Protein AF-A0A1V5SXD7-F1 (afdb_monomer_lite)

Radius of gyration: 38.07 Å; chains: 1; bounding box: 66×27×109 Å

Structure (mmCIF, N/CA/C/O backbone):
data_AF-A0A1V5SXD7-F1
#
_entry.id   AF-A0A1V5SXD7-F1
#
loop_
_atom_site.group_PDB
_atom_site.id
_atom_site.type_symbol
_atom_site.label_atom_id
_atom_site.label_alt_id
_atom_site.label_comp_id
_atom_site.label_asym_id
_atom_site.label_entity_id
_atom_site.label_seq_id
_atom_site.pdbx_PDB_ins_code
_atom_site.Cartn_x
_atom_site.Cartn_y
_atom_site.Cartn_z
_atom_site.occupancy
_atom_site.B_iso_or_equiv
_atom_site.auth_seq_id
_atom_site.auth_comp_id
_atom_site.auth_asym_id
_atom_site.auth_atom_id
_atom_site.pdbx_PDB_model_num
ATOM 1 N N . MET A 1 1 ? 47.955 12.439 -82.631 1.00 52.12 1 MET A N 1
ATOM 2 C CA . MET A 1 1 ? 47.071 12.054 -81.507 1.00 52.12 1 MET A CA 1
ATOM 3 C C . MET A 1 1 ? 45.943 13.073 -81.445 1.00 52.12 1 MET A C 1
ATOM 5 O O . MET A 1 1 ? 46.250 14.245 -81.300 1.00 52.12 1 MET A O 1
ATOM 9 N N . SER A 1 2 ? 44.688 12.663 -81.674 1.00 52.38 2 SER A N 1
ATOM 10 C CA . SER A 1 2 ? 43.538 13.588 -81.739 1.00 52.38 2 SER A CA 1
ATOM 11 C C . SER A 1 2 ? 43.108 14.026 -80.335 1.00 52.38 2 SER A C 1
ATOM 13 O O . SER A 1 2 ? 42.932 13.176 -79.459 1.00 52.38 2 SER A O 1
ATOM 15 N N . ILE A 1 3 ? 42.925 15.336 -80.145 1.00 56.34 3 ILE A N 1
ATOM 16 C CA . ILE A 1 3 ? 42.466 15.998 -78.906 1.00 56.34 3 ILE A CA 1
ATOM 17 C C . ILE A 1 3 ? 41.109 15.434 -78.441 1.00 56.34 3 ILE A C 1
ATOM 19 O O . ILE A 1 3 ? 40.837 15.345 -77.246 1.00 56.34 3 ILE A O 1
ATOM 23 N N . GLU A 1 4 ? 40.302 14.940 -79.378 1.00 57.53 4 GLU A N 1
ATOM 24 C CA . GLU A 1 4 ? 38.995 14.326 -79.122 1.00 57.53 4 GLU A CA 1
ATOM 25 C C . GLU A 1 4 ? 39.089 13.056 -78.261 1.00 57.53 4 GLU A C 1
ATOM 27 O O . GLU A 1 4 ? 38.218 12.805 -77.431 1.00 57.53 4 GLU A O 1
ATOM 32 N N . LYS A 1 5 ? 40.175 12.277 -78.389 1.00 57.91 5 LYS A N 1
ATOM 33 C CA . LYS A 1 5 ? 40.377 11.068 -77.569 1.00 57.91 5 LYS A CA 1
ATOM 34 C C . LYS A 1 5 ? 40.721 11.394 -76.115 1.00 57.91 5 LYS A C 1
ATOM 36 O O . LYS A 1 5 ? 40.384 10.615 -75.231 1.00 57.91 5 LYS A O 1
ATOM 41 N N . ILE A 1 6 ? 41.369 12.535 -75.872 1.00 58.91 6 ILE A N 1
ATOM 42 C CA . ILE A 1 6 ? 41.755 12.985 -74.526 1.00 58.91 6 ILE A CA 1
ATOM 43 C C . ILE A 1 6 ? 40.533 13.555 -73.795 1.00 58.91 6 ILE A C 1
ATOM 45 O O . ILE A 1 6 ? 40.305 13.248 -72.629 1.00 58.91 6 ILE A O 1
ATOM 49 N N . LEU A 1 7 ? 39.698 14.330 -74.491 1.00 55.59 7 LEU A N 1
ATOM 50 C CA . LEU A 1 7 ? 38.469 14.876 -73.909 1.00 55.59 7 LEU A CA 1
ATOM 51 C C . LEU A 1 7 ? 37.444 13.776 -73.583 1.00 55.59 7 LEU A C 1
ATOM 53 O O . LEU A 1 7 ? 36.806 13.830 -72.533 1.00 55.59 7 LEU A O 1
ATOM 57 N N . GLY A 1 8 ? 37.343 12.740 -74.423 1.00 56.97 8 GLY A N 1
ATOM 58 C CA . GLY A 1 8 ? 36.484 11.582 -74.161 1.00 56.97 8 GLY A CA 1
ATOM 59 C C . GLY A 1 8 ? 36.890 10.772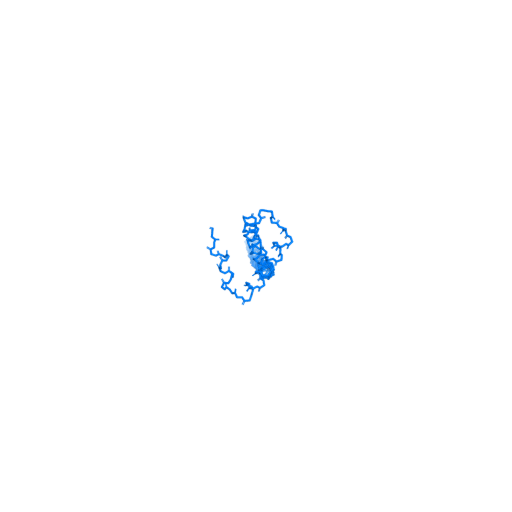 -72.923 1.00 56.97 8 GLY A C 1
ATOM 60 O O . GLY A 1 8 ? 36.017 10.350 -72.165 1.00 56.97 8 GLY A O 1
ATOM 61 N N . SER A 1 9 ? 38.194 10.596 -72.665 1.00 58.81 9 SER A N 1
ATOM 62 C CA . SER A 1 9 ? 38.655 9.835 -71.493 1.00 58.81 9 SER A CA 1
ATOM 63 C C . SER A 1 9 ? 38.439 10.594 -70.184 1.00 58.81 9 SER A C 1
ATOM 65 O O . SER A 1 9 ? 38.055 9.983 -69.193 1.00 58.81 9 SER A O 1
ATOM 67 N N . ILE A 1 10 ? 38.620 11.920 -70.183 1.00 57.94 10 ILE A N 1
ATOM 68 C CA . ILE A 1 10 ? 38.390 12.769 -69.002 1.00 57.94 10 ILE A CA 1
ATOM 69 C C . ILE A 1 10 ? 36.901 12.787 -68.629 1.00 57.94 10 ILE A C 1
ATOM 71 O O . ILE A 1 10 ? 36.561 12.704 -67.450 1.00 57.94 10 ILE A O 1
ATOM 75 N N . PHE A 1 11 ? 36.009 12.838 -69.623 1.00 55.72 11 PHE A N 1
ATOM 76 C CA . PHE A 1 11 ? 34.562 12.835 -69.393 1.00 55.72 11 PHE A CA 1
ATOM 77 C C . PHE A 1 11 ? 34.035 11.467 -68.922 1.00 55.72 11 PHE A C 1
ATOM 79 O O . PHE A 1 11 ? 33.098 11.397 -68.129 1.00 55.72 11 PHE A O 1
ATOM 86 N N . GLN A 1 12 ? 34.655 10.365 -69.360 1.00 57.34 12 GLN A N 1
ATOM 87 C CA . GLN A 1 12 ? 34.353 9.031 -68.829 1.00 57.34 12 GLN A CA 1
ATOM 88 C C . GLN A 1 12 ? 34.885 8.836 -67.403 1.00 57.34 12 GLN A C 1
ATOM 90 O O . GLN A 1 12 ? 34.187 8.249 -66.580 1.00 57.34 12 GLN A O 1
ATOM 95 N N . GLN A 1 13 ? 36.074 9.352 -67.082 1.00 57.66 13 GLN A N 1
ATOM 96 C CA . GLN A 1 13 ? 36.642 9.253 -65.732 1.00 57.66 13 GLN A CA 1
ATOM 97 C C . GLN A 1 13 ? 35.819 10.033 -64.696 1.00 57.66 13 GLN A C 1
ATOM 99 O O . GLN A 1 13 ? 35.538 9.511 -63.618 1.00 57.66 13 GLN A O 1
ATOM 104 N N . SER A 1 14 ? 35.363 11.242 -65.035 1.00 58.88 14 SER A N 1
ATOM 105 C CA . SER A 1 14 ? 34.551 12.069 -64.132 1.00 58.88 14 SER A CA 1
ATOM 106 C C . SER A 1 14 ? 33.150 11.497 -63.881 1.00 58.88 14 SER A C 1
ATOM 108 O O . SER A 1 14 ? 32.635 11.602 -62.768 1.00 58.88 14 SER A O 1
ATOM 110 N N . GLY A 1 15 ? 32.546 10.842 -64.880 1.00 60.41 15 GLY A N 1
ATOM 111 C CA . GLY A 1 15 ? 31.260 10.156 -64.730 1.00 60.41 15 GLY A CA 1
ATOM 112 C C . GLY A 1 15 ? 31.325 8.937 -63.804 1.00 60.41 15 GLY A C 1
ATOM 113 O O . GLY A 1 15 ? 30.420 8.732 -62.997 1.00 60.41 15 GLY A O 1
ATOM 114 N N . VAL A 1 16 ? 32.408 8.156 -63.868 1.00 61.44 16 VAL A N 1
ATOM 115 C CA . VAL A 1 16 ? 32.600 6.977 -63.003 1.00 61.44 16 VAL A CA 1
ATOM 116 C C . VAL A 1 16 ? 32.832 7.394 -61.547 1.00 61.44 16 VAL A C 1
ATOM 118 O O . VAL A 1 16 ? 32.188 6.847 -60.653 1.00 61.44 16 VAL A O 1
ATOM 121 N N . GLU A 1 17 ? 33.648 8.422 -61.297 1.00 6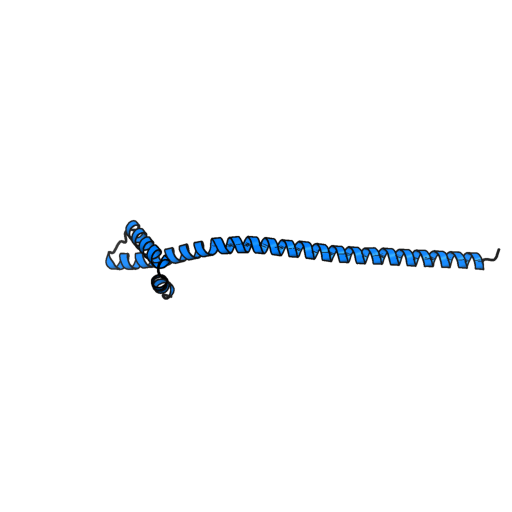0.78 17 GLU A N 1
ATOM 122 C CA . GLU A 1 17 ? 33.868 8.940 -59.937 1.00 60.78 17 GLU A CA 1
ATOM 123 C C . GLU A 1 17 ? 32.597 9.539 -59.310 1.00 60.78 17 GLU A C 1
ATOM 125 O O . GLU A 1 17 ? 32.364 9.383 -58.108 1.00 60.78 17 GLU A O 1
ATOM 130 N N . ALA A 1 18 ? 31.750 10.206 -60.101 1.00 62.06 18 ALA A N 1
ATOM 131 C CA . ALA A 1 18 ? 30.482 10.757 -59.622 1.00 62.06 18 ALA A CA 1
ATOM 132 C C . ALA A 1 18 ? 29.476 9.657 -59.234 1.00 62.06 18 ALA A C 1
ATOM 134 O O . ALA A 1 18 ? 28.799 9.772 -58.211 1.00 62.06 18 ALA A O 1
ATOM 135 N N . ILE A 1 19 ? 29.414 8.566 -60.007 1.00 63.75 19 ILE A N 1
ATOM 136 C CA . ILE A 1 19 ? 28.562 7.404 -59.711 1.00 63.75 19 ILE A CA 1
ATOM 137 C C . ILE A 1 19 ? 29.069 6.659 -58.469 1.00 63.75 19 ILE A C 1
ATOM 139 O O . ILE A 1 19 ? 28.274 6.280 -57.606 1.00 63.75 19 ILE A O 1
ATOM 143 N N . GLU A 1 20 ? 30.385 6.482 -58.329 1.00 64.12 20 GLU A N 1
ATOM 144 C CA . GLU A 1 20 ? 30.967 5.842 -57.146 1.00 64.12 20 GLU A CA 1
ATOM 145 C C . GLU A 1 20 ? 30.723 6.656 -55.871 1.00 64.12 20 GLU A C 1
ATOM 147 O O . GLU A 1 20 ? 30.300 6.077 -54.863 1.00 64.12 20 GLU A O 1
ATOM 152 N N . ARG A 1 21 ? 30.897 7.988 -55.921 1.00 66.56 21 ARG A N 1
ATOM 153 C CA . ARG A 1 21 ? 30.590 8.886 -54.793 1.00 66.56 21 ARG A CA 1
ATOM 154 C C . ARG A 1 21 ? 29.109 8.852 -54.424 1.00 66.56 21 ARG A C 1
ATOM 156 O O . ARG A 1 21 ? 28.806 8.656 -53.249 1.00 66.56 21 ARG A O 1
ATOM 163 N N . GLY A 1 22 ? 28.207 8.930 -55.405 1.00 63.38 22 GLY A N 1
ATOM 164 C CA . GLY A 1 22 ? 26.765 8.812 -55.170 1.00 63.38 22 GLY A CA 1
ATOM 165 C C . GLY A 1 22 ? 26.383 7.479 -54.516 1.00 63.38 22 GLY A C 1
ATOM 166 O O . GLY A 1 22 ? 25.659 7.456 -53.523 1.00 63.38 22 GLY A O 1
ATOM 167 N N . SER A 1 23 ? 26.952 6.362 -54.987 1.00 68.00 23 SER A N 1
ATOM 168 C CA . SER A 1 23 ? 26.676 5.042 -54.400 1.00 68.00 23 SER A CA 1
ATOM 169 C C . SER A 1 23 ? 27.233 4.887 -52.977 1.00 68.00 23 SER A C 1
ATOM 171 O O . SER A 1 23 ? 26.630 4.217 -52.135 1.00 68.00 23 SER A O 1
ATOM 173 N N . ALA A 1 24 ? 28.388 5.496 -52.685 1.00 69.62 24 ALA A N 1
ATOM 174 C CA . ALA A 1 24 ? 29.002 5.457 -51.364 1.00 69.62 24 ALA A CA 1
ATOM 175 C C . ALA A 1 24 ? 28.207 6.292 -50.352 1.00 69.62 24 ALA A C 1
ATOM 177 O O . ALA A 1 24 ? 28.056 5.881 -49.199 1.00 69.62 24 ALA A O 1
ATOM 178 N N . GLU A 1 25 ? 27.671 7.428 -50.788 1.00 65.56 25 GLU A N 1
ATOM 179 C CA . GLU A 1 25 ? 26.859 8.327 -49.975 1.00 65.56 25 GLU A CA 1
ATOM 180 C C . GLU A 1 25 ? 25.479 7.725 -49.681 1.00 65.56 25 GLU A C 1
ATOM 182 O O . GLU A 1 25 ? 25.093 7.637 -48.517 1.00 65.56 25 GLU A O 1
ATOM 187 N N . GLU A 1 26 ? 24.805 7.134 -50.675 1.00 62.81 26 GLU A N 1
ATOM 188 C CA . GLU A 1 26 ? 23.563 6.377 -50.451 1.00 62.81 26 GLU A CA 1
ATOM 189 C C . GLU A 1 26 ? 23.752 5.197 -49.485 1.00 62.81 26 GLU A C 1
ATOM 191 O O . GLU A 1 26 ? 22.899 4.931 -48.634 1.00 62.81 26 GLU A O 1
ATOM 196 N N . ARG A 1 27 ? 24.880 4.478 -49.576 1.00 67.81 27 ARG A N 1
ATOM 197 C CA . ARG A 1 27 ? 25.196 3.379 -48.648 1.00 67.81 27 ARG A CA 1
ATOM 198 C C . ARG A 1 27 ? 25.439 3.871 -47.224 1.00 67.81 27 ARG A C 1
ATOM 200 O O . ARG A 1 27 ? 25.104 3.138 -46.296 1.00 67.81 27 ARG A O 1
ATOM 207 N N . LYS A 1 28 ? 26.018 5.062 -47.037 1.00 67.50 28 LYS A N 1
ATOM 208 C CA . LYS A 1 28 ? 26.170 5.685 -45.712 1.00 67.50 28 LYS A CA 1
ATOM 209 C C . LYS A 1 28 ? 24.813 6.092 -45.149 1.00 67.50 28 LYS A C 1
ATOM 211 O O . LYS A 1 28 ? 24.464 5.617 -44.078 1.00 67.50 28 LYS A O 1
ATOM 216 N N . VAL A 1 29 ? 23.998 6.811 -45.924 1.00 63.19 29 VAL A N 1
ATOM 217 C CA . VAL A 1 29 ? 22.648 7.236 -45.511 1.00 63.19 29 VAL A CA 1
ATOM 218 C C . VAL A 1 29 ? 21.773 6.040 -45.119 1.00 63.19 29 VAL A C 1
ATOM 220 O O . VAL A 1 29 ? 21.124 6.063 -44.078 1.00 63.19 29 VAL A O 1
ATOM 223 N N . ARG A 1 30 ? 21.797 4.946 -45.895 1.00 62.53 30 ARG A N 1
ATOM 224 C CA . ARG A 1 30 ? 21.053 3.718 -45.552 1.00 62.53 30 ARG A CA 1
ATOM 225 C C . ARG A 1 30 ? 21.577 3.028 -44.291 1.00 62.53 30 ARG A C 1
ATOM 227 O O . ARG A 1 30 ? 20.786 2.452 -43.549 1.00 62.53 30 ARG A O 1
ATOM 234 N N . LYS A 1 31 ? 22.893 3.041 -44.054 1.00 65.38 31 LYS A N 1
ATOM 235 C CA . LYS A 1 31 ? 23.486 2.486 -42.827 1.00 65.38 31 LYS A CA 1
ATOM 236 C C . LYS A 1 31 ? 23.118 3.327 -41.612 1.00 65.38 31 LYS A C 1
ATOM 238 O O . LYS A 1 31 ? 22.724 2.748 -40.609 1.00 65.38 31 LYS A O 1
ATOM 243 N N . ASP A 1 32 ? 23.187 4.648 -41.724 1.00 62.00 32 ASP A N 1
ATOM 244 C CA . ASP A 1 32 ? 22.851 5.568 -40.638 1.00 62.00 32 ASP A CA 1
ATOM 245 C C . ASP A 1 32 ? 21.362 5.481 -40.286 1.00 62.00 32 ASP A C 1
ATOM 247 O O . ASP A 1 32 ? 21.028 5.341 -39.114 1.00 62.00 32 ASP A O 1
ATOM 251 N N . ALA A 1 33 ? 20.471 5.422 -41.283 1.00 60.59 33 ALA A N 1
ATOM 252 C CA . ALA A 1 33 ? 19.046 5.160 -41.060 1.00 60.59 33 ALA A CA 1
ATOM 253 C C . ALA A 1 33 ? 18.812 3.824 -40.328 1.00 60.59 33 ALA A C 1
ATOM 255 O O . ALA A 1 33 ? 18.101 3.777 -39.329 1.00 60.59 33 ALA A O 1
ATOM 256 N N . LYS A 1 34 ? 19.499 2.751 -40.746 1.00 71.75 34 LYS A N 1
ATOM 257 C CA . LYS A 1 34 ? 19.413 1.442 -40.080 1.00 71.75 34 LYS A CA 1
ATOM 258 C C . LYS A 1 34 ? 19.955 1.466 -38.643 1.00 71.75 34 LYS A C 1
ATOM 260 O O . LYS A 1 34 ? 19.452 0.739 -37.792 1.00 71.75 34 LYS A O 1
ATOM 265 N N . LEU A 1 35 ? 20.983 2.268 -38.363 1.00 70.88 35 LEU A N 1
ATOM 266 C CA . LEU A 1 35 ? 21.514 2.455 -37.009 1.00 70.88 35 LEU A CA 1
ATOM 267 C C . LEU A 1 35 ? 20.540 3.240 -36.123 1.00 70.88 35 LEU A C 1
ATOM 269 O O . LEU A 1 35 ? 20.410 2.913 -34.947 1.00 70.88 35 LEU A O 1
ATOM 273 N N . VAL A 1 36 ? 19.837 4.232 -36.678 1.00 72.19 36 VAL A N 1
ATOM 274 C CA . VAL A 1 36 ? 18.778 4.978 -35.977 1.00 72.19 36 VAL A CA 1
ATOM 275 C C . VAL A 1 36 ? 17.605 4.066 -35.616 1.00 72.19 36 VAL A C 1
ATOM 277 O O . VAL A 1 36 ? 17.111 4.153 -34.490 1.00 72.19 36 VAL A O 1
ATOM 280 N N . ASP A 1 37 ? 17.213 3.160 -36.514 1.00 76.19 37 ASP A N 1
ATOM 281 C CA . ASP A 1 37 ? 16.168 2.162 -36.247 1.00 76.19 37 ASP A CA 1
ATOM 282 C C . ASP A 1 37 ? 16.591 1.190 -35.137 1.00 76.19 37 ASP A C 1
ATOM 284 O O . ASP A 1 37 ? 15.823 0.912 -34.218 1.00 76.19 37 ASP A O 1
ATOM 288 N N . LEU A 1 38 ? 17.849 0.741 -35.157 1.00 76.50 38 LEU A N 1
ATOM 289 C CA . LEU A 1 38 ? 18.390 -0.173 -34.148 1.00 76.50 38 LEU A CA 1
ATOM 290 C C . LEU A 1 38 ? 18.562 0.508 -32.780 1.00 76.50 38 LEU A C 1
ATOM 292 O O . LEU A 1 38 ? 18.349 -0.112 -31.739 1.00 76.50 38 LEU A O 1
ATOM 296 N N . ALA A 1 39 ? 18.914 1.797 -32.769 1.00 80.06 39 ALA A N 1
ATOM 297 C CA . ALA A 1 39 ? 18.966 2.605 -31.556 1.00 80.06 39 ALA A CA 1
ATOM 298 C C . ALA A 1 39 ? 17.565 2.827 -30.967 1.00 80.06 39 ALA A C 1
ATOM 300 O O . ALA A 1 39 ? 17.397 2.694 -29.755 1.00 80.06 39 ALA A O 1
ATOM 301 N N . HIS A 1 40 ? 16.557 3.113 -31.799 1.00 82.50 40 HIS A N 1
ATOM 302 C CA . HIS A 1 40 ? 15.165 3.203 -31.351 1.00 82.50 40 HIS A CA 1
ATOM 303 C C . HIS A 1 40 ? 14.671 1.875 -30.788 1.00 82.50 40 HIS A C 1
ATOM 305 O O . HIS A 1 40 ? 14.131 1.859 -29.689 1.00 82.50 40 HIS A O 1
ATOM 311 N N . GLU A 1 41 ? 14.921 0.762 -31.476 1.00 82.25 41 GLU A N 1
ATOM 312 C CA . GLU A 1 41 ? 14.540 -0.569 -31.003 1.00 82.25 41 GLU A CA 1
ATOM 313 C C . GLU A 1 41 ? 15.212 -0.904 -29.661 1.00 82.25 41 GLU A C 1
ATOM 315 O O . GLU A 1 41 ? 14.552 -1.357 -28.725 1.00 82.25 41 GLU A O 1
ATOM 320 N N . ALA A 1 42 ? 16.508 -0.610 -29.511 1.00 84.88 42 ALA A N 1
ATOM 321 C CA . ALA A 1 42 ? 17.223 -0.793 -28.250 1.00 84.88 42 ALA A CA 1
ATOM 322 C C . ALA A 1 42 ? 16.660 0.084 -27.117 1.00 84.88 42 ALA A C 1
ATOM 324 O O . ALA A 1 42 ? 16.505 -0.396 -25.991 1.00 84.88 42 ALA A O 1
ATOM 325 N N . MET A 1 43 ? 16.327 1.348 -27.400 1.00 82.06 43 MET A N 1
ATOM 326 C CA . MET A 1 43 ? 15.720 2.258 -26.423 1.00 82.06 43 MET A CA 1
ATOM 327 C C . MET A 1 43 ? 14.303 1.827 -26.040 1.00 82.06 43 MET A C 1
ATOM 329 O O . MET A 1 43 ? 13.989 1.803 -24.854 1.00 82.06 43 MET A O 1
ATOM 333 N N . SER A 1 44 ? 13.470 1.433 -27.004 1.00 85.12 44 SER A N 1
ATOM 334 C CA . SER A 1 44 ? 12.117 0.926 -26.756 1.00 85.12 44 SER A CA 1
ATOM 335 C C . SER A 1 44 ? 12.140 -0.364 -25.942 1.00 85.12 44 SER A C 1
ATOM 337 O O . SER A 1 44 ? 11.393 -0.484 -24.976 1.00 85.12 44 SER A O 1
A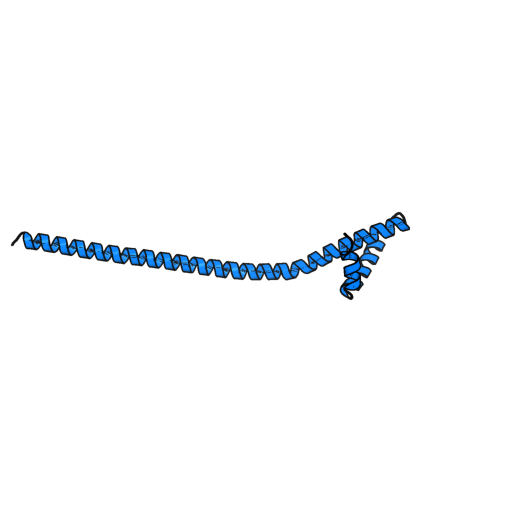TOM 339 N N . ASN A 1 45 ? 13.041 -1.295 -26.261 1.00 84.00 45 ASN A N 1
ATOM 340 C CA . ASN A 1 45 ? 13.202 -2.533 -25.498 1.00 84.00 45 ASN A CA 1
ATOM 341 C C . ASN A 1 45 ? 13.682 -2.271 -24.066 1.00 84.00 45 ASN A C 1
ATOM 343 O O . ASN A 1 45 ? 13.242 -2.944 -23.135 1.00 84.00 45 ASN A O 1
ATOM 347 N N . ARG A 1 46 ? 14.572 -1.292 -23.869 1.00 84.25 46 ARG A N 1
ATOM 348 C CA . ARG A 1 46 ? 14.999 -0.874 -22.531 1.00 84.25 46 ARG A CA 1
ATOM 349 C C . ARG A 1 46 ? 13.856 -0.219 -21.758 1.00 84.25 46 ARG A C 1
ATOM 351 O O . ARG A 1 46 ? 13.614 -0.609 -20.628 1.00 84.25 46 ARG A O 1
ATOM 358 N N . ALA A 1 47 ? 13.128 0.707 -22.377 1.00 84.06 47 ALA A N 1
ATOM 359 C CA . ALA A 1 47 ? 11.982 1.363 -21.757 1.00 84.06 47 ALA A CA 1
ATOM 360 C C . ALA A 1 47 ? 10.880 0.362 -21.373 1.00 84.06 47 ALA A C 1
ATOM 362 O O . ALA A 1 47 ? 10.280 0.504 -20.314 1.00 84.06 47 ALA A O 1
ATOM 363 N N . ALA A 1 48 ? 10.643 -0.667 -22.195 1.00 83.69 48 ALA A N 1
ATOM 364 C CA . ALA A 1 48 ? 9.706 -1.741 -21.874 1.00 83.69 48 ALA A CA 1
ATOM 365 C C . ALA A 1 48 ? 10.144 -2.526 -20.625 1.00 83.69 48 ALA A C 1
ATOM 367 O O . ALA A 1 48 ? 9.350 -2.696 -19.708 1.00 83.69 48 ALA A O 1
ATOM 368 N N . ARG A 1 49 ? 11.423 -2.921 -20.543 1.00 82.88 49 ARG A N 1
ATOM 369 C CA . ARG A 1 49 ? 11.972 -3.608 -19.358 1.00 82.88 49 ARG A CA 1
ATOM 370 C C . ARG A 1 49 ? 11.916 -2.740 -18.104 1.00 82.88 49 ARG A C 1
ATOM 372 O O . ARG A 1 49 ? 11.431 -3.191 -17.076 1.00 82.88 49 ARG A O 1
ATOM 379 N N . ASP A 1 50 ? 12.353 -1.487 -18.213 1.00 85.56 50 ASP A N 1
ATOM 380 C CA . ASP A 1 50 ? 12.322 -0.538 -17.099 1.00 85.56 50 ASP A CA 1
ATOM 381 C C . ASP A 1 50 ? 10.866 -0.293 -16.641 1.00 85.56 50 ASP A C 1
ATOM 383 O O . ASP A 1 50 ? 10.595 -0.170 -15.447 1.00 85.56 50 ASP A O 1
ATOM 387 N N . SER A 1 51 ? 9.902 -0.275 -17.571 1.00 83.31 51 SER A N 1
ATOM 388 C CA . SER A 1 51 ? 8.472 -0.192 -17.255 1.00 83.31 51 SER A CA 1
ATOM 389 C C . SER A 1 51 ? 7.966 -1.427 -16.509 1.00 83.31 51 SER A C 1
ATOM 391 O O . SER A 1 51 ? 7.171 -1.278 -15.583 1.00 83.31 51 SER A O 1
ATOM 393 N N . ASP A 1 52 ? 8.387 -2.630 -16.895 1.00 80.50 52 ASP A N 1
ATOM 394 C CA . ASP A 1 52 ? 7.987 -3.869 -16.221 1.00 80.50 52 ASP A CA 1
ATOM 395 C C . ASP A 1 52 ? 8.538 -3.928 -14.789 1.00 80.50 52 ASP A C 1
ATOM 397 O O . ASP A 1 52 ? 7.796 -4.239 -13.852 1.00 80.50 52 ASP A O 1
ATOM 401 N N . ASP A 1 53 ? 9.798 -3.530 -14.596 1.00 79.38 53 ASP A N 1
ATOM 402 C CA . ASP A 1 53 ? 10.434 -3.448 -13.278 1.00 79.38 53 ASP A CA 1
ATOM 403 C C . ASP A 1 53 ? 9.734 -2.417 -12.372 1.00 79.38 53 ASP A C 1
ATOM 405 O O . ASP A 1 53 ? 9.463 -2.677 -11.194 1.00 79.38 53 ASP A O 1
ATOM 409 N N . LEU A 1 54 ? 9.370 -1.253 -12.921 1.00 80.50 54 LEU A N 1
ATOM 410 C CA . LEU A 1 54 ? 8.601 -0.237 -12.198 1.00 80.50 54 LEU A CA 1
ATOM 411 C C . LEU A 1 54 ? 7.188 -0.720 -11.858 1.00 80.50 54 LEU A C 1
ATOM 413 O O . LEU A 1 54 ? 6.722 -0.504 -10.739 1.00 80.50 54 LEU A O 1
ATOM 417 N N . ASN A 1 55 ? 6.516 -1.405 -12.782 1.00 79.62 55 ASN A N 1
ATOM 418 C CA . ASN A 1 55 ? 5.196 -1.981 -12.536 1.00 79.62 55 ASN A CA 1
ATOM 419 C C . ASN A 1 55 ? 5.243 -3.026 -11.415 1.00 79.62 55 ASN A C 1
ATOM 421 O O . ASN A 1 55 ? 4.347 -3.054 -10.571 1.00 79.62 55 ASN A O 1
ATOM 425 N N . ALA A 1 56 ? 6.300 -3.840 -11.345 1.00 77.50 56 ALA A N 1
ATOM 426 C CA . ALA A 1 56 ? 6.495 -4.780 -10.247 1.00 77.50 56 ALA A CA 1
ATOM 427 C C . ALA A 1 56 ? 6.625 -4.059 -8.893 1.00 77.50 56 ALA A C 1
ATOM 429 O O . ALA A 1 56 ? 5.965 -4.441 -7.924 1.00 77.50 56 ALA A O 1
ATOM 430 N N . LEU A 1 57 ? 7.404 -2.973 -8.830 1.00 77.56 57 LEU A N 1
ATOM 431 C CA . LEU A 1 57 ? 7.535 -2.155 -7.619 1.00 77.56 57 LEU A CA 1
ATOM 432 C C . LEU A 1 57 ? 6.209 -1.505 -7.207 1.00 77.56 57 LEU A C 1
ATOM 434 O O . LEU A 1 57 ? 5.862 -1.510 -6.025 1.00 77.56 57 LEU A O 1
ATOM 438 N N . VAL A 1 58 ? 5.442 -0.983 -8.168 1.00 79.62 58 VAL A N 1
ATOM 439 C CA . VAL A 1 58 ? 4.116 -0.402 -7.914 1.00 79.62 58 VAL A CA 1
ATOM 440 C C . VAL A 1 58 ? 3.152 -1.463 -7.389 1.00 79.62 58 VAL A C 1
ATOM 442 O O . VAL A 1 58 ? 2.480 -1.221 -6.389 1.00 79.62 58 VAL A O 1
ATOM 445 N N . ASN A 1 59 ? 3.122 -2.651 -7.992 1.00 80.75 59 ASN A N 1
ATOM 446 C CA . ASN A 1 59 ? 2.244 -3.742 -7.567 1.00 80.75 59 ASN A CA 1
ATOM 447 C C . ASN A 1 59 ? 2.544 -4.226 -6.142 1.00 80.75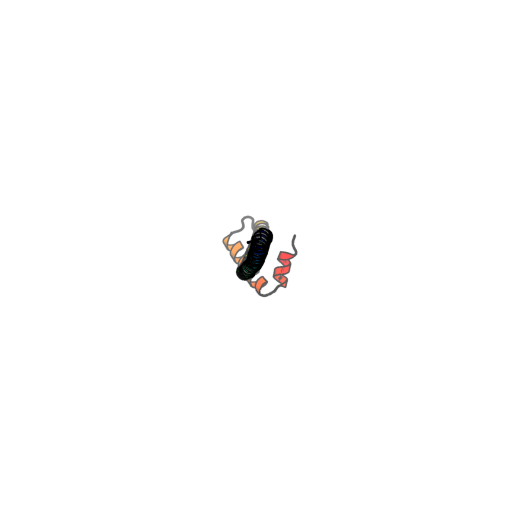 59 ASN A C 1
ATOM 449 O O . ASN A 1 59 ? 1.630 -4.651 -5.441 1.00 80.75 59 ASN A O 1
ATOM 453 N N . ILE A 1 60 ? 3.797 -4.131 -5.691 1.00 82.38 60 ILE A N 1
ATOM 454 C CA . ILE A 1 60 ? 4.188 -4.470 -4.316 1.00 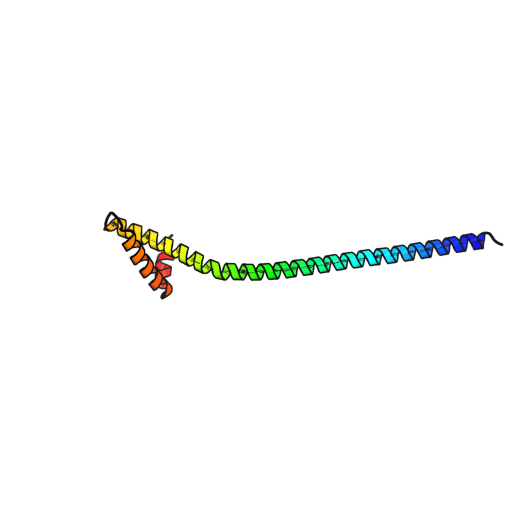82.38 60 ILE A CA 1
ATOM 455 C C . ILE A 1 60 ? 3.896 -3.308 -3.352 1.00 82.38 60 ILE A C 1
ATOM 457 O O . ILE A 1 60 ? 3.418 -3.519 -2.238 1.00 82.38 60 ILE A O 1
ATOM 461 N N . GLY A 1 61 ? 4.184 -2.069 -3.755 1.00 83.69 61 GLY A N 1
ATOM 462 C CA . GLY A 1 61 ? 4.045 -0.893 -2.892 1.00 83.69 61 GLY A CA 1
ATOM 463 C C . GLY A 1 61 ? 2.602 -0.421 -2.710 1.00 83.69 61 GLY A C 1
ATOM 464 O O . GLY A 1 61 ? 2.229 0.043 -1.631 1.00 83.69 61 GLY A O 1
ATOM 465 N N . TRP A 1 62 ? 1.772 -0.548 -3.745 1.00 86.12 62 TRP A N 1
ATOM 466 C CA . TRP A 1 62 ? 0.409 -0.023 -3.755 1.00 86.12 62 TRP A CA 1
ATOM 467 C C . TRP A 1 62 ? -0.520 -0.682 -2.724 1.00 86.12 62 TRP A C 1
ATOM 469 O O . TRP A 1 62 ? -1.192 0.061 -2.003 1.00 86.12 62 TRP A O 1
ATOM 479 N N . PRO A 1 63 ? -0.537 -2.021 -2.555 1.00 86.94 63 PRO A N 1
ATOM 480 C CA . PRO A 1 63 ? -1.330 -2.663 -1.507 1.00 86.94 63 PRO A CA 1
ATOM 481 C C . PRO A 1 63 ? -0.942 -2.195 -0.101 1.00 86.94 63 PRO A C 1
ATOM 483 O O . PRO A 1 63 ? -1.817 -1.894 0.710 1.00 86.94 63 PRO A O 1
ATOM 486 N N . ASN A 1 64 ? 0.359 -2.041 0.169 1.00 87.12 64 ASN A N 1
ATOM 487 C CA . ASN A 1 64 ? 0.848 -1.539 1.457 1.00 87.12 64 ASN A CA 1
ATOM 488 C C . ASN A 1 64 ? 0.388 -0.098 1.706 1.00 87.12 64 ASN A C 1
ATOM 490 O O . ASN A 1 64 ? -0.112 0.223 2.783 1.00 87.12 64 ASN A O 1
ATOM 494 N N . LEU A 1 65 ? 0.477 0.764 0.688 1.00 88.06 65 LEU A N 1
ATOM 495 C CA . LEU A 1 65 ? -0.026 2.133 0.775 1.00 88.06 65 LEU A CA 1
ATOM 496 C C . LEU A 1 65 ? -1.542 2.173 1.023 1.00 88.06 65 LEU A C 1
ATOM 498 O O . LEU A 1 65 ? -2.019 3.012 1.788 1.00 88.06 65 LEU A O 1
ATOM 502 N N . GLN A 1 66 ? -2.311 1.295 0.374 1.00 88.12 66 GLN A N 1
ATOM 503 C CA . GLN A 1 66 ? -3.753 1.193 0.600 1.00 88.12 66 GLN A CA 1
ATOM 504 C C . GLN A 1 66 ? -4.074 0.735 2.026 1.00 88.12 66 GLN A C 1
ATOM 506 O O . GLN A 1 66 ? -4.950 1.332 2.653 1.00 88.12 66 GLN A O 1
ATOM 511 N N . LYS A 1 67 ? -3.342 -0.254 2.555 1.00 88.50 67 LYS A N 1
ATOM 512 C CA . LYS A 1 67 ? -3.481 -0.723 3.940 1.00 88.50 67 LYS A CA 1
ATOM 513 C C . LYS A 1 67 ? -3.209 0.399 4.943 1.00 88.50 67 LYS A C 1
ATOM 515 O O . LYS A 1 67 ? -4.038 0.648 5.812 1.00 88.50 67 LYS A O 1
ATOM 520 N N . GLU A 1 68 ? -2.125 1.152 4.766 1.00 90.44 68 GLU A N 1
ATOM 521 C CA . GLU A 1 68 ? -1.796 2.294 5.632 1.00 90.44 68 GLU A CA 1
ATOM 522 C C . GLU A 1 68 ? -2.841 3.415 5.560 1.00 90.44 68 GLU A C 1
ATOM 524 O O . GLU A 1 68 ? -3.236 3.989 6.577 1.00 90.44 68 GLU A O 1
ATOM 529 N N . LYS A 1 69 ? -3.347 3.732 4.362 1.00 91.12 69 LYS A N 1
ATOM 530 C CA . LYS A 1 69 ? -4.433 4.714 4.210 1.00 91.12 69 LYS A CA 1
ATOM 531 C C . LYS A 1 69 ? -5.701 4.270 4.934 1.00 91.12 69 LYS A C 1
ATOM 533 O O . LYS A 1 69 ? -6.318 5.081 5.625 1.00 91.12 69 LYS A O 1
ATOM 538 N N . PHE A 1 70 ? -6.071 3.002 4.785 1.00 91.69 70 PHE A N 1
ATOM 539 C CA . PHE A 1 70 ? -7.237 2.427 5.443 1.00 91.69 70 PHE A CA 1
ATOM 540 C C . PHE A 1 70 ? -7.078 2.444 6.968 1.00 91.69 70 PHE A C 1
ATOM 542 O O . PHE A 1 70 ? -7.941 2.972 7.667 1.00 91.69 70 PHE A O 1
ATOM 549 N N . LYS A 1 71 ? -5.923 2.006 7.478 1.00 93.06 71 LYS A N 1
ATOM 550 C CA . LYS A 1 71 ? -5.571 2.059 8.902 1.00 93.06 71 LYS A CA 1
ATOM 551 C C . LYS A 1 71 ? -5.687 3.462 9.487 1.00 93.06 71 LYS A C 1
ATOM 553 O O . LYS A 1 71 ? -6.326 3.645 10.519 1.00 93.06 71 LYS A O 1
ATOM 558 N N . ASN A 1 72 ? -5.160 4.471 8.797 1.00 93.38 72 ASN A N 1
ATOM 559 C CA . ASN A 1 72 ? -5.287 5.864 9.229 1.00 93.38 72 ASN A CA 1
ATOM 560 C C . ASN A 1 72 ? -6.746 6.354 9.240 1.00 93.38 72 ASN A C 1
ATOM 562 O O . ASN A 1 72 ? -7.135 7.104 10.139 1.00 93.38 72 ASN A O 1
ATOM 566 N N . LYS A 1 73 ? -7.569 5.921 8.273 1.00 92.56 73 LYS A N 1
ATOM 567 C CA . LYS A 1 73 ? -9.006 6.240 8.231 1.00 92.56 73 LYS A CA 1
ATOM 568 C C . LYS A 1 73 ? -9.739 5.635 9.430 1.00 92.56 73 LYS A C 1
ATOM 570 O O . LYS A 1 73 ? -10.454 6.356 10.126 1.00 92.56 73 LYS A O 1
ATOM 575 N N . VAL A 1 74 ? -9.519 4.346 9.691 1.00 93.75 74 VAL A N 1
ATOM 576 C CA . VAL A 1 74 ? -10.094 3.632 10.840 1.00 93.75 74 VAL A CA 1
ATOM 577 C C . VAL A 1 74 ? -9.656 4.294 12.144 1.00 93.75 74 VAL A C 1
ATOM 579 O O . VAL A 1 74 ? -10.516 4.683 12.930 1.00 93.75 74 VAL A O 1
ATOM 582 N N . ARG A 1 75 ? -8.350 4.535 12.330 1.00 94.19 75 ARG A N 1
ATOM 583 C CA . ARG A 1 75 ? -7.796 5.173 13.535 1.00 94.19 75 ARG A CA 1
ATOM 584 C C . ARG A 1 75 ? -8.463 6.506 13.841 1.00 94.19 75 ARG A C 1
ATOM 586 O O . ARG A 1 75 ? -8.877 6.743 14.970 1.00 94.19 75 ARG A O 1
ATOM 593 N N . LYS A 1 76 ? -8.602 7.374 12.834 1.00 92.69 76 LYS A N 1
ATOM 594 C CA . LYS A 1 76 ? -9.253 8.682 12.998 1.00 92.69 76 LYS A CA 1
ATOM 595 C C . LYS A 1 76 ? -10.706 8.537 13.455 1.00 92.69 76 LYS A C 1
ATOM 597 O O . LYS A 1 76 ? -11.162 9.304 14.296 1.00 92.69 76 LYS A O 1
ATOM 602 N N . LYS A 1 77 ? -11.431 7.558 12.913 1.00 90.81 77 LYS A N 1
ATOM 603 C CA . LYS A 1 77 ? -12.828 7.321 13.281 1.00 90.81 77 LYS A CA 1
ATOM 604 C C . LYS A 1 77 ? -12.956 6.756 14.693 1.00 90.81 77 LYS A C 1
ATOM 606 O O . LYS A 1 77 ? -13.764 7.261 15.464 1.00 90.81 77 LYS A O 1
ATOM 611 N N . VAL A 1 78 ? -12.129 5.773 15.043 1.00 91.94 78 VAL A N 1
ATOM 612 C CA . VAL A 1 78 ? -12.060 5.221 16.403 1.00 91.94 78 VAL A CA 1
ATOM 613 C C . VAL A 1 78 ? -11.734 6.327 17.401 1.00 91.94 78 VAL A C 1
ATOM 615 O O . VAL A 1 78 ? -12.433 6.465 18.397 1.00 91.94 78 VAL A O 1
ATOM 618 N N . TRP A 1 79 ? -10.734 7.161 17.102 1.00 93.69 79 TRP A N 1
ATOM 619 C CA . TRP A 1 79 ? -10.375 8.301 17.942 1.00 93.69 79 TRP A CA 1
ATOM 620 C C . TRP A 1 79 ? -11.566 9.222 18.194 1.00 93.69 79 TRP A C 1
ATOM 622 O O . TRP A 1 79 ? -11.818 9.581 19.339 1.00 93.69 79 TRP A O 1
ATOM 632 N N . ASN A 1 80 ? -12.306 9.591 17.145 1.00 90.94 80 ASN A N 1
ATOM 633 C CA . ASN A 1 80 ? -13.464 10.471 17.276 1.00 90.94 80 ASN A CA 1
ATOM 634 C C . ASN A 1 80 ? -14.548 9.847 18.163 1.00 90.94 80 ASN A C 1
ATOM 636 O O . ASN A 1 80 ? -14.976 10.488 19.112 1.00 90.94 80 ASN A O 1
ATOM 640 N N . VAL A 1 81 ? -14.922 8.589 17.907 1.00 90.25 81 VAL A N 1
ATOM 641 C CA . VAL A 1 81 ? -15.953 7.877 18.685 1.00 90.25 81 VAL A CA 1
ATOM 642 C C . VAL A 1 81 ? -15.550 7.758 20.155 1.00 90.25 81 VAL A C 1
ATOM 644 O O . VAL A 1 81 ? -16.309 8.115 21.048 1.00 90.25 81 VAL A O 1
ATOM 647 N N . VAL A 1 82 ? -14.319 7.315 20.419 1.00 89.31 82 VAL A N 1
ATOM 648 C CA . VAL A 1 82 ? -13.814 7.167 21.789 1.00 89.31 82 VAL A CA 1
ATOM 649 C C . VAL A 1 82 ? -13.722 8.525 22.490 1.00 89.31 82 VAL A C 1
ATOM 651 O O . VAL A 1 82 ? -14.055 8.629 23.668 1.00 89.31 82 VAL A O 1
ATOM 654 N N . SER A 1 83 ? -13.280 9.572 21.790 1.00 89.31 83 SER A N 1
ATOM 655 C CA . SER A 1 83 ? -13.171 10.915 22.375 1.00 89.31 83 SER A CA 1
ATOM 656 C C . SER A 1 83 ? -14.541 11.525 22.676 1.00 89.31 83 SER A C 1
ATOM 658 O O . SER A 1 83 ? -14.688 12.230 23.669 1.00 89.31 83 SER A O 1
ATOM 660 N N . GLU A 1 84 ? -15.546 11.263 21.840 1.00 89.19 84 GLU A N 1
ATOM 661 C CA . GLU A 1 84 ? -16.918 11.727 22.065 1.00 89.19 84 GLU A CA 1
ATOM 662 C C . GLU A 1 84 ? -17.546 11.059 23.297 1.00 89.19 84 GLU A C 1
ATOM 664 O O . GLU A 1 84 ? -18.140 11.752 24.124 1.00 89.19 84 GLU A O 1
ATOM 669 N N . ASP A 1 85 ? -17.353 9.747 23.465 1.00 82.06 85 ASP A N 1
ATOM 670 C CA . ASP A 1 85 ? -17.991 8.976 24.541 1.00 82.06 85 ASP A CA 1
ATOM 671 C C . ASP A 1 85 ? -17.230 9.027 25.879 1.00 82.06 85 ASP A C 1
ATOM 673 O O . ASP A 1 85 ? -17.842 9.008 26.950 1.00 82.06 85 ASP A O 1
ATOM 677 N N . PHE A 1 86 ? -15.895 9.099 25.845 1.00 78.75 86 PHE A N 1
ATOM 678 C CA . PHE A 1 86 ? -15.031 9.005 27.034 1.00 78.75 86 PHE A CA 1
ATOM 679 C C . PHE A 1 86 ? -14.232 10.290 27.318 1.00 78.75 86 PHE A C 1
ATOM 681 O O . PHE A 1 86 ? -13.491 10.364 28.302 1.00 78.75 86 PHE A O 1
ATOM 688 N N . GLY A 1 87 ? -14.385 11.328 26.491 1.00 77.81 87 GLY A N 1
ATOM 689 C CA . GLY A 1 87 ? -13.695 12.612 26.621 1.00 77.81 87 GLY A CA 1
ATOM 690 C C . GLY A 1 87 ? -12.266 12.571 26.076 1.00 77.81 87 GLY A C 1
ATOM 691 O O . GLY A 1 87 ? -12.007 12.998 24.953 1.00 77.81 87 GLY A O 1
ATOM 692 N N . ALA A 1 88 ? -11.315 12.088 26.880 1.00 76.50 88 ALA A N 1
ATOM 693 C CA . ALA A 1 88 ? -9.919 11.959 26.461 1.00 76.50 88 ALA A CA 1
ATOM 694 C C . ALA A 1 88 ? -9.653 10.530 25.974 1.00 76.50 88 ALA A C 1
ATOM 696 O O . ALA A 1 88 ? -9.546 9.610 26.784 1.00 76.50 88 ALA A O 1
ATOM 697 N N . ALA A 1 89 ? -9.541 10.347 24.656 1.00 77.50 89 ALA A N 1
ATOM 698 C CA . ALA A 1 89 ? -9.151 9.061 24.098 1.00 77.50 89 ALA A CA 1
ATOM 699 C C . ALA A 1 89 ? -7.707 8.714 24.486 1.00 77.50 89 ALA A C 1
ATOM 701 O O . ALA A 1 89 ? -6.771 9.470 24.213 1.00 77.50 89 ALA A O 1
ATOM 702 N N . ASP A 1 90 ? -7.535 7.548 25.104 1.00 88.88 90 ASP A N 1
ATOM 703 C CA . ASP A 1 90 ? -6.225 6.935 25.283 1.00 88.88 90 ASP A CA 1
ATOM 704 C C . ASP A 1 90 ? -5.716 6.422 23.929 1.00 88.88 90 ASP A C 1
ATOM 706 O O . ASP A 1 90 ? -6.383 5.633 23.253 1.00 88.88 90 ASP A O 1
ATOM 710 N N . SER A 1 91 ? -4.531 6.884 23.522 1.00 90.12 91 SER A N 1
ATOM 711 C CA . SER A 1 91 ? -3.939 6.499 22.242 1.00 90.12 91 SER A CA 1
ATOM 712 C C . SER A 1 91 ? -3.646 5.006 22.167 1.00 90.12 91 SER A C 1
ATOM 714 O O . SER A 1 91 ? -3.772 4.446 21.082 1.00 90.12 91 SER A O 1
ATOM 716 N N . GLU A 1 92 ? -3.264 4.367 23.275 1.00 92.00 92 GLU A N 1
ATOM 717 C CA . GLU A 1 92 ? -2.950 2.934 23.277 1.00 92.00 92 GLU A CA 1
ATOM 718 C C . GLU A 1 92 ? -4.216 2.108 23.018 1.00 92.00 92 GLU A C 1
ATOM 720 O O . GLU A 1 92 ? -4.230 1.227 22.159 1.00 92.00 92 GLU A O 1
ATOM 725 N N . MET A 1 93 ? -5.324 2.488 23.658 1.00 91.12 93 MET A N 1
ATOM 726 C CA . MET A 1 93 ? -6.632 1.880 23.425 1.00 91.12 93 MET A CA 1
ATOM 727 C C . MET A 1 93 ? -7.141 2.113 21.994 1.00 91.12 93 MET A C 1
ATOM 729 O O . MET A 1 93 ? -7.673 1.193 21.370 1.00 91.12 93 MET A O 1
ATOM 733 N N . VAL A 1 94 ? -6.985 3.325 21.447 1.00 93.62 94 VAL A N 1
ATOM 734 C CA . VAL A 1 94 ? -7.367 3.611 20.051 1.00 93.62 94 VAL A CA 1
ATOM 735 C C . VAL A 1 94 ? -6.567 2.746 19.083 1.00 93.62 94 VAL A C 1
ATOM 737 O O . VAL A 1 94 ? -7.140 2.231 18.119 1.00 93.62 94 VAL A O 1
ATOM 740 N N . ASP A 1 95 ? -5.271 2.571 19.332 1.00 93.56 95 ASP A N 1
ATOM 741 C CA . ASP A 1 95 ? -4.413 1.737 18.498 1.00 93.56 95 ASP A CA 1
ATOM 742 C C . ASP A 1 95 ? -4.827 0.261 18.590 1.00 93.56 95 ASP A C 1
ATOM 744 O O . ASP A 1 95 ? -5.043 -0.361 17.550 1.00 93.56 95 ASP A O 1
ATOM 748 N N . GLU A 1 96 ? -5.086 -0.272 19.787 1.00 94.50 96 GLU A N 1
ATOM 749 C CA . GLU A 1 96 ? -5.571 -1.649 19.959 1.00 94.50 96 GLU A CA 1
ATOM 750 C C . GLU A 1 96 ? -6.897 -1.906 19.220 1.00 94.50 96 GLU A C 1
ATOM 752 O O . GLU A 1 96 ? -7.043 -2.901 18.503 1.00 94.50 96 GLU A O 1
ATOM 757 N N . ILE A 1 97 ? -7.872 -1.002 19.361 1.00 93.38 97 ILE A N 1
ATOM 758 C CA . ILE A 1 97 ? -9.165 -1.117 18.671 1.00 93.38 97 ILE A CA 1
ATOM 759 C C . ILE A 1 97 ? -8.969 -1.032 17.154 1.00 93.38 97 ILE A C 1
ATOM 761 O O . ILE A 1 97 ? -9.599 -1.785 16.407 1.00 93.38 97 ILE A O 1
ATOM 765 N N . THR A 1 98 ? -8.090 -0.138 16.695 1.00 94.81 98 THR A N 1
ATOM 766 C CA . THR A 1 98 ? -7.779 0.019 15.271 1.00 94.81 98 THR A CA 1
ATOM 767 C C . THR A 1 98 ? -7.216 -1.275 14.695 1.00 94.81 98 THR A C 1
ATOM 769 O O . THR A 1 98 ? -7.741 -1.734 13.684 1.00 94.81 98 THR A O 1
ATOM 772 N N . GLU A 1 99 ? -6.214 -1.896 15.328 1.00 94.94 99 GLU A N 1
ATOM 773 C CA . GLU A 1 99 ? -5.642 -3.158 14.830 1.00 94.94 99 GLU A CA 1
ATOM 774 C C . GLU A 1 99 ? -6.700 -4.264 14.750 1.00 94.94 99 GLU A C 1
ATOM 776 O O . GLU A 1 99 ? -6.828 -4.915 13.717 1.00 94.94 99 GLU A O 1
ATOM 781 N N . ARG A 1 100 ? -7.547 -4.415 15.778 1.00 94.50 100 ARG A N 1
ATOM 782 C CA . ARG A 1 100 ? -8.617 -5.430 15.764 1.00 94.50 100 ARG A CA 1
ATOM 783 C C . ARG A 1 100 ? -9.606 -5.232 14.613 1.00 94.50 100 ARG A C 1
ATOM 785 O O . ARG A 1 100 ? -10.074 -6.205 14.027 1.00 94.50 100 ARG A O 1
ATOM 792 N N . ILE A 1 101 ? -9.945 -3.985 14.284 1.00 93.50 101 ILE A N 1
ATOM 793 C CA . ILE A 1 101 ? -10.825 -3.677 13.147 1.00 93.50 101 ILE A CA 1
ATOM 794 C C . ILE A 1 101 ? -10.124 -3.984 11.820 1.00 93.50 101 ILE A C 1
ATOM 796 O O . ILE A 1 101 ? -10.771 -4.483 10.896 1.00 93.50 101 ILE A O 1
ATOM 800 N N . ILE A 1 102 ? -8.822 -3.702 11.718 1.00 93.75 102 ILE A N 1
ATOM 801 C CA . ILE A 1 102 ? -8.019 -4.018 10.532 1.00 93.75 102 ILE A CA 1
ATOM 802 C C . ILE A 1 102 ? -7.983 -5.529 10.308 1.00 93.75 102 ILE A C 1
ATOM 804 O O . ILE A 1 102 ? -8.323 -5.963 9.210 1.00 93.75 102 ILE A O 1
ATOM 808 N N . ASP A 1 103 ? -7.693 -6.315 11.343 1.00 92.81 103 ASP A N 1
ATOM 809 C CA . ASP A 1 103 ? -7.642 -7.779 11.266 1.00 92.81 103 ASP A CA 1
ATOM 810 C C . ASP A 1 103 ? -8.963 -8.374 10.753 1.00 92.81 103 ASP A C 1
ATOM 812 O O . ASP A 1 103 ? -8.979 -9.229 9.865 1.00 92.81 103 ASP A O 1
ATOM 816 N N . VAL A 1 104 ? -10.099 -7.884 11.262 1.00 93.25 104 VAL A N 1
ATOM 817 C CA . VAL A 1 104 ? -11.425 -8.333 10.808 1.00 93.25 104 VAL A CA 1
ATOM 818 C C . VAL A 1 104 ? -11.711 -7.881 9.371 1.00 93.25 104 VAL A C 1
ATOM 820 O O . VAL A 1 104 ? -12.272 -8.645 8.589 1.00 93.25 104 VAL A O 1
ATOM 823 N N . SER A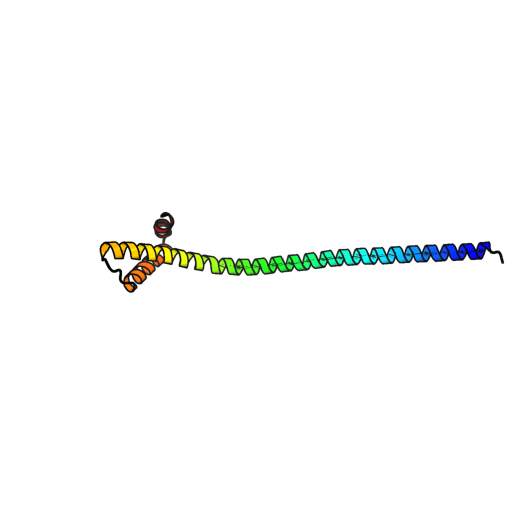 1 105 ? -11.297 -6.670 8.995 1.00 91.81 105 SER A N 1
ATOM 824 C CA . SER A 1 105 ? -11.504 -6.128 7.642 1.00 91.81 105 SER A CA 1
ATOM 825 C C . SER A 1 105 ? -10.633 -6.807 6.578 1.00 91.81 105 SER A C 1
ATOM 827 O O . SER A 1 105 ? -10.965 -6.757 5.395 1.00 91.81 105 SER A O 1
ATOM 829 N N . GLU A 1 106 ? -9.518 -7.425 6.976 1.00 88.12 106 GLU A N 1
ATOM 830 C CA . GLU A 1 106 ? -8.707 -8.279 6.101 1.00 88.12 106 GLU A CA 1
ATOM 831 C C . GLU A 1 106 ? -9.342 -9.658 5.888 1.00 88.12 106 GLU A C 1
ATOM 833 O O . GLU A 1 106 ? -9.155 -10.258 4.830 1.00 88.12 106 GLU A O 1
ATOM 838 N N . ALA A 1 107 ? -10.115 -10.143 6.863 1.00 90.12 107 ALA A N 1
ATOM 839 C CA . ALA A 1 107 ? -10.837 -11.408 6.769 1.00 90.12 107 ALA A CA 1
ATOM 840 C C . ALA A 1 107 ? -12.183 -11.286 6.029 1.00 90.12 107 ALA A C 1
ATOM 842 O O . ALA A 1 107 ? -12.596 -12.239 5.366 1.00 90.12 107 ALA A O 1
ATOM 843 N N . ASP A 1 108 ? -12.865 -10.141 6.136 1.00 90.69 108 ASP A N 1
ATOM 844 C CA . ASP A 1 108 ? -14.185 -9.910 5.544 1.00 90.69 108 ASP A CA 1
ATOM 845 C C . ASP A 1 108 ? -14.326 -8.488 4.962 1.00 90.69 108 ASP A C 1
ATOM 847 O O . ASP A 1 108 ? -14.275 -7.466 5.658 1.00 90.69 108 ASP A O 1
ATOM 851 N N . GLU A 1 109 ? -14.562 -8.441 3.649 1.00 88.25 109 GLU A N 1
ATOM 852 C CA . GLU A 1 109 ? -14.710 -7.220 2.857 1.00 88.25 109 GLU A CA 1
ATOM 853 C C . GLU A 1 109 ? -15.925 -6.375 3.273 1.00 88.25 109 GLU A C 1
ATOM 855 O O . GLU A 1 109 ? -15.927 -5.156 3.083 1.00 88.25 109 GLU A O 1
ATOM 860 N N . TYR A 1 110 ? -16.945 -6.977 3.896 1.00 89.81 110 TYR A N 1
ATOM 861 C CA . TYR A 1 110 ? -18.087 -6.242 4.434 1.00 89.81 110 TYR A CA 1
ATOM 862 C C . TYR A 1 110 ? -17.643 -5.147 5.412 1.00 89.81 110 TYR A C 1
ATOM 864 O O . TYR A 1 110 ? -18.065 -3.995 5.281 1.00 89.81 110 TYR A O 1
ATOM 872 N N . TYR A 1 111 ? -16.743 -5.468 6.347 1.00 86.81 111 TYR A N 1
ATOM 873 C CA . TYR A 1 111 ? -16.255 -4.499 7.330 1.00 86.81 111 TYR A CA 1
ATOM 874 C C . TYR A 1 111 ? -15.417 -3.409 6.679 1.00 86.81 111 TYR A C 1
ATOM 876 O O . TYR A 1 111 ? -15.574 -2.235 7.013 1.00 86.81 111 TYR A O 1
ATOM 884 N N . ARG A 1 112 ? -14.604 -3.765 5.682 1.00 88.50 112 ARG A N 1
ATOM 885 C CA . ARG A 1 112 ? -13.853 -2.787 4.894 1.00 88.50 112 ARG A CA 1
ATOM 886 C C . ARG A 1 112 ? -14.780 -1.767 4.223 1.00 88.50 112 ARG A C 1
ATOM 888 O O . ARG A 1 112 ? -14.548 -0.561 4.319 1.00 88.50 112 ARG A O 1
ATOM 895 N N . ASN A 1 113 ? -15.881 -2.237 3.639 1.00 89.06 113 ASN A N 1
ATOM 896 C CA . ASN A 1 113 ? -16.864 -1.391 2.960 1.00 89.06 113 ASN A CA 1
ATOM 897 C C . ASN A 1 113 ? -17.589 -0.413 3.896 1.00 89.06 113 ASN A C 1
ATOM 899 O O . ASN A 1 113 ? -17.938 0.690 3.466 1.00 89.06 113 ASN A O 1
ATOM 903 N N . ILE A 1 114 ? -17.784 -0.758 5.173 1.00 87.62 114 ILE A N 1
ATOM 904 C CA . ILE A 1 114 ? -18.360 0.167 6.167 1.00 87.62 114 ILE A CA 1
ATOM 905 C C . ILE A 1 114 ? -17.496 1.424 6.285 1.00 87.62 114 ILE A C 1
ATOM 907 O O . ILE A 1 114 ? -18.014 2.537 6.317 1.00 87.62 114 ILE A O 1
ATOM 911 N N . PHE A 1 115 ? -16.175 1.260 6.319 1.00 84.25 115 PHE A N 1
ATOM 912 C CA . PHE A 1 115 ? -15.265 2.393 6.433 1.00 84.25 115 PHE A CA 1
ATOM 913 C C . PHE A 1 115 ? -15.025 3.074 5.089 1.00 84.25 115 PHE A C 1
ATOM 915 O O . PHE A 1 115 ? -14.816 4.280 5.084 1.00 84.25 115 PHE A O 1
ATOM 922 N N . ASP A 1 116 ? -15.080 2.375 3.954 1.00 81.19 116 ASP A N 1
ATOM 923 C CA . ASP A 1 116 ? -14.870 2.981 2.630 1.00 81.19 116 ASP A CA 1
ATOM 924 C C . ASP A 1 116 ? -16.080 3.783 2.116 1.00 81.19 116 ASP A C 1
ATOM 926 O O . ASP A 1 116 ? -15.892 4.786 1.424 1.00 81.19 116 ASP A O 1
ATOM 930 N N . SER A 1 117 ? -17.304 3.401 2.494 1.00 72.56 117 SER A N 1
ATOM 931 C CA . SER A 1 117 ? -18.553 4.046 2.048 1.00 72.56 117 SER A CA 1
ATOM 932 C C . SER A 1 117 ? -18.840 5.413 2.683 1.00 72.56 117 SER A C 1
ATOM 934 O O . SER A 1 117 ? -19.634 6.186 2.145 1.00 72.56 117 SER A O 1
ATOM 936 N N . GLU A 1 118 ? -18.161 5.760 3.774 1.00 59.16 118 GLU A N 1
ATOM 937 C CA . GLU A 1 118 ? -18.262 7.080 4.393 1.00 59.16 118 GLU A CA 1
ATOM 938 C C . GLU A 1 118 ? -17.332 8.087 3.693 1.00 59.16 118 GLU A C 1
ATOM 940 O O . GLU A 1 118 ? -16.098 7.956 3.732 1.00 59.16 118 GLU A O 1
ATOM 945 N N . LYS A 1 119 ? -17.949 9.074 3.026 1.00 49.38 119 LYS A N 1
ATOM 946 C CA . LYS A 1 119 ? -17.317 10.257 2.420 1.00 49.38 119 LYS A CA 1
ATOM 947 C C . LYS A 1 119 ? -17.418 11.467 3.335 1.00 49.38 119 LYS A C 1
ATOM 949 O O . LYS A 1 119 ? -18.530 11.700 3.855 1.00 49.38 119 LYS A O 1
#

Sequence (119 aa):
MSIEKILGSIFQQSGVEAIERGSAEERKVRKDAKLVDLAHEAMSNRAARDSDDLNALVNIGWPNLQKEKFKNKVRKKVWNVVSEDFGAADSEMVDEITERIIDVSEADEYYRNIFDSEK

pLDDT: mean 78.77, std 13.11, range [49.38, 94.94]

Secondary structure (DSSP, 8-state):
--HHHHHHHHHHHHHHHHHHHHHHHHHHHHHHHHHHHHHHHHHHHHHHHHHHHHHHHHHHHHHHHHHHHHHHHHHHHHHHHHHHHHSS--HHHHHHHHHHHHHHHHH-HHHHHHHHS--

Foldseek 3Di:
DDPVVVVVVVVVVVVVVVVVVVVVVVVVVVVVVVVVVVVVVVVVVVVVVVVVVVVVVCVVVVVVVVLVVLLVLQLVVLCVVCCVVPVHDDSVVSNVVSVVLSVVCVVDVVSVCVSVVPD